Protein AF-A0A6U9TQT2-F1 (afdb_monomer_lite)

Sequence (113 aa):
YKELIIGEGGENIAPVPIEDVVKKTCDGIAEVMMVGDRRKYNIALVTLKAVGANGESPGTDKLDAGAKRVNPEVHTISAAIADKLWIDTVTKAITAANKNGKVCPNNAFKIQK

Secondary structure (DSSP, 8-state):
----EE-TT--EE--HHHHHHHHHH-TTEEEEEEE-TTSSSBEEEEEEPBTT--SSS---SBBPHHHHTT-TT--BHHHHHH-HHHHHHHHHHHHHHHH-TTT--SGGGSB--

Structure (mmCIF, N/CA/C/O backbone):
data_AF-A0A6U9TQT2-F1
#
_entry.id   AF-A0A6U9TQT2-F1
#
loop_
_atom_site.group_PDB
_atom_site.id
_atom_site.type_symbol
_atom_site.label_atom_id
_atom_site.label_alt_id
_atom_site.label_comp_id
_atom_site.label_asym_id
_atom_site.label_entity_id
_atom_site.label_seq_id
_atom_site.pdbx_PDB_ins_code
_atom_site.Cartn_x
_atom_site.Cartn_y
_atom_site.Cartn_z
_atom_site.occupancy
_atom_site.B_iso_or_equiv
_atom_site.auth_seq_id
_atom_site.auth_comp_id
_atom_site.auth_asym_id
_atom_site.auth_atom_id
_atom_site.pdbx_PDB_model_num
ATOM 1 N N . TYR A 1 1 ? 11.816 -4.819 21.211 1.00 46.47 1 TYR A N 1
ATOM 2 C CA . TYR A 1 1 ? 10.930 -3.654 21.398 1.00 46.47 1 TYR A CA 1
ATOM 3 C C . TYR A 1 1 ? 9.706 -3.893 20.523 1.00 46.47 1 TYR A C 1
ATOM 5 O O . TYR A 1 1 ? 9.904 -4.343 19.403 1.00 46.47 1 TYR A O 1
ATOM 13 N N . LYS A 1 2 ? 8.469 -3.735 21.014 1.00 56.25 2 LYS A N 1
ATOM 14 C CA . LYS A 1 2 ? 7.291 -3.779 20.129 1.00 56.25 2 LYS A CA 1
ATOM 15 C C . LYS A 1 2 ? 7.081 -2.362 19.617 1.00 56.25 2 LYS A C 1
ATOM 17 O O . LYS A 1 2 ? 6.789 -1.484 20.421 1.00 56.25 2 LYS A O 1
ATOM 22 N N . GLU A 1 3 ? 7.288 -2.142 18.326 1.00 83.31 3 GLU A N 1
ATOM 23 C CA . GLU A 1 3 ? 6.967 -0.864 17.694 1.00 83.31 3 GLU A CA 1
ATOM 24 C C . GLU A 1 3 ? 5.444 -0.766 17.594 1.00 83.31 3 GLU A C 1
ATOM 26 O O . GLU A 1 3 ? 4.801 -1.501 16.846 1.00 83.31 3 GLU A O 1
ATOM 31 N N . LEU A 1 4 ? 4.861 0.062 18.459 1.00 92.94 4 LEU A N 1
ATOM 32 C CA . LEU A 1 4 ? 3.441 0.382 18.458 1.00 92.94 4 LEU A CA 1
ATOM 33 C C . LEU A 1 4 ? 3.278 1.804 17.949 1.00 92.94 4 LEU A C 1
ATOM 35 O O . LEU A 1 4 ? 4.009 2.703 18.361 1.00 92.94 4 LEU A O 1
ATOM 39 N N . ILE A 1 5 ? 2.287 1.991 17.092 1.00 95.50 5 ILE A N 1
ATOM 40 C CA . ILE A 1 5 ? 1.796 3.311 16.729 1.00 95.50 5 ILE A CA 1
ATOM 41 C C . ILE A 1 5 ? 0.789 3.721 17.800 1.00 95.50 5 ILE A C 1
ATOM 43 O O . ILE A 1 5 ? -0.155 2.973 18.069 1.00 95.50 5 ILE A O 1
ATOM 47 N N . ILE A 1 6 ? 0.982 4.898 18.397 1.00 96.38 6 ILE A N 1
ATOM 48 C CA . ILE A 1 6 ? 0.010 5.491 19.313 1.00 96.38 6 ILE A CA 1
ATOM 49 C C . ILE A 1 6 ? -0.735 6.577 18.544 1.00 96.38 6 ILE A C 1
ATOM 51 O O . ILE A 1 6 ? -0.176 7.635 18.262 1.00 96.38 6 ILE A O 1
ATOM 55 N N . GLY A 1 7 ? -1.982 6.309 18.159 1.00 94.88 7 GLY A N 1
ATOM 56 C CA . GLY A 1 7 ? -2.800 7.280 17.423 1.00 94.88 7 GLY A CA 1
ATOM 57 C C . GLY A 1 7 ? -3.080 8.553 18.233 1.00 94.88 7 GLY A C 1
ATOM 58 O O . GLY A 1 7 ? -2.919 8.576 19.453 1.00 94.88 7 GLY A O 1
ATOM 59 N N . GLU A 1 8 ? -3.548 9.623 17.578 1.00 94.81 8 GLU A N 1
ATOM 60 C CA . GLU A 1 8 ? -3.969 10.859 18.275 1.00 94.81 8 GLU A CA 1
ATOM 61 C C . GLU A 1 8 ? -5.089 10.604 19.306 1.00 94.81 8 GLU A C 1
ATOM 63 O O . GLU A 1 8 ? -5.154 11.293 20.322 1.00 94.81 8 GLU A O 1
ATOM 68 N N . GLY A 1 9 ? -5.929 9.584 19.085 1.00 92.75 9 GLY A N 1
ATOM 69 C CA . GLY A 1 9 ? -6.971 9.142 20.018 1.00 92.75 9 GLY A CA 1
ATOM 70 C C . GLY A 1 9 ? -6.480 8.229 21.150 1.00 92.75 9 GLY A C 1
ATOM 71 O O . GLY A 1 9 ? -7.281 7.812 21.986 1.00 92.75 9 GLY A O 1
ATOM 72 N N . GLY A 1 10 ? -5.178 7.924 21.209 1.00 94.25 10 GLY A N 1
ATOM 73 C CA . GLY A 1 10 ? -4.582 7.038 22.213 1.00 94.25 10 GLY A CA 1
ATOM 74 C C . GLY A 1 10 ? -4.708 5.543 21.901 1.00 94.25 10 GLY A C 1
ATOM 75 O O . GLY A 1 10 ? -4.412 4.714 22.763 1.00 94.25 10 GLY A O 1
ATOM 76 N N . GLU A 1 11 ? -5.145 5.167 20.696 1.00 95.12 11 GLU A N 1
ATOM 77 C CA . GLU A 1 11 ? -5.210 3.768 20.280 1.00 95.12 11 GLU A CA 1
ATOM 78 C C . GLU A 1 11 ? -3.810 3.168 20.108 1.00 95.12 11 GLU A C 1
ATOM 80 O O . GLU A 1 11 ? -2.955 3.729 19.425 1.00 95.12 11 GLU A O 1
ATOM 85 N N . ASN A 1 12 ? -3.606 1.979 20.682 1.00 95.50 12 ASN A N 1
ATOM 86 C CA . ASN A 1 12 ? -2.381 1.198 20.531 1.00 95.50 12 ASN A CA 1
ATOM 87 C C . ASN A 1 12 ? -2.493 0.285 19.306 1.00 95.50 12 ASN A C 1
ATOM 89 O O . ASN A 1 12 ? -3.170 -0.746 19.354 1.00 95.50 12 ASN A O 1
ATOM 93 N N . ILE A 1 13 ? -1.820 0.644 18.219 1.00 96.12 13 ILE A N 1
ATOM 94 C CA . ILE A 1 13 ? -1.887 -0.073 16.946 1.00 96.12 13 ILE A CA 1
ATOM 95 C C . ILE A 1 13 ? -0.586 -0.850 16.751 1.00 96.12 13 ILE A C 1
ATOM 97 O O . ILE A 1 13 ? 0.501 -0.277 16.742 1.00 96.12 13 ILE A O 1
ATOM 101 N N . ALA A 1 14 ? -0.699 -2.168 16.576 1.00 95.75 14 ALA A N 1
ATOM 102 C CA . ALA A 1 14 ? 0.402 -2.996 16.097 1.00 95.75 14 ALA A CA 1
ATOM 103 C C . ALA A 1 14 ? 0.390 -2.974 14.558 1.00 95.75 14 ALA A C 1
ATOM 105 O O . ALA A 1 14 ? -0.557 -3.511 13.978 1.00 95.75 14 ALA A O 1
ATOM 106 N N . PRO A 1 15 ? 1.386 -2.365 13.891 1.00 96.06 15 PRO A N 1
ATOM 107 C CA . PRO A 1 15 ? 1.344 -2.173 12.442 1.00 96.06 15 PRO A CA 1
ATOM 108 C C . PRO A 1 15 ? 1.656 -3.457 11.662 1.00 96.06 15 PRO A C 1
ATOM 110 O O . PRO A 1 15 ? 0.989 -3.753 10.672 1.00 96.06 15 PRO A O 1
ATOM 113 N N . VAL A 1 16 ? 2.585 -4.275 12.171 1.00 96.25 16 VAL A N 1
ATOM 114 C CA . VAL A 1 16 ? 3.111 -5.473 11.490 1.00 96.25 16 VAL A CA 1
ATOM 115 C C . VAL A 1 16 ? 2.020 -6.410 10.949 1.00 96.25 16 VAL A C 1
ATOM 117 O O . VAL A 1 16 ? 2.100 -6.790 9.785 1.00 96.25 16 VAL A O 1
ATOM 120 N N . PRO A 1 17 ? 0.957 -6.777 11.699 1.00 96.69 17 PRO A N 1
ATOM 121 C CA . PRO A 1 17 ? -0.097 -7.637 11.156 1.00 96.69 17 PRO A CA 1
ATOM 122 C C . PRO A 1 17 ? -0.851 -7.035 9.961 1.00 96.69 17 PRO A C 1
ATOM 124 O O . PRO A 1 17 ? -1.322 -7.779 9.103 1.00 96.69 17 PRO A O 1
ATOM 127 N N . ILE A 1 18 ? -0.997 -5.710 9.904 1.00 97.44 18 ILE A N 1
ATOM 128 C CA . ILE A 1 18 ? -1.684 -5.013 8.810 1.00 97.44 18 ILE A CA 1
ATOM 129 C C . ILE A 1 18 ? -0.745 -4.913 7.603 1.00 97.44 18 ILE A C 1
ATOM 131 O O . ILE A 1 18 ? -1.153 -5.263 6.494 1.00 97.44 18 ILE A O 1
ATOM 135 N N . GLU A 1 19 ? 0.511 -4.513 7.823 1.00 97.44 19 GLU A N 1
ATOM 136 C CA . GLU A 1 19 ? 1.581 -4.475 6.813 1.00 97.44 19 GLU A CA 1
ATOM 137 C C . GLU A 1 19 ? 1.724 -5.827 6.103 1.00 97.44 19 GLU A C 1
ATOM 139 O O . GLU A 1 19 ? 1.683 -5.898 4.872 1.00 97.44 19 GLU A O 1
ATOM 144 N N . ASP A 1 20 ? 1.765 -6.912 6.880 1.00 97.00 20 ASP A N 1
ATOM 145 C CA . ASP A 1 20 ? 1.838 -8.286 6.388 1.00 97.00 20 ASP A CA 1
ATOM 146 C C . ASP A 1 20 ? 0.674 -8.643 5.463 1.00 97.00 20 ASP A C 1
ATOM 148 O O . ASP A 1 20 ? 0.865 -9.309 4.444 1.00 97.00 20 ASP A O 1
ATOM 152 N N . VAL A 1 21 ? -0.550 -8.235 5.814 1.00 97.50 21 VAL A N 1
ATOM 153 C CA . VAL A 1 21 ? -1.732 -8.509 4.987 1.00 97.50 21 VAL A CA 1
ATOM 154 C C . VAL A 1 21 ? -1.658 -7.724 3.681 1.00 97.50 21 VAL A C 1
ATOM 156 O O . VAL A 1 21 ? -1.931 -8.297 2.624 1.00 97.50 21 VAL A O 1
ATOM 159 N N . VAL A 1 22 ? -1.247 -6.452 3.716 1.00 97.56 22 VAL A N 1
ATOM 160 C CA . VAL A 1 22 ? -1.066 -5.644 2.498 1.00 97.56 22 VAL A CA 1
ATOM 161 C C . VAL A 1 22 ? -0.009 -6.278 1.590 1.00 97.56 22 VAL A C 1
ATOM 163 O O . VAL A 1 22 ? -0.287 -6.543 0.418 1.00 97.56 22 VAL A O 1
ATOM 166 N N . LYS A 1 23 ? 1.165 -6.603 2.143 1.00 96.19 23 LYS A N 1
ATOM 167 C CA . LYS A 1 23 ? 2.289 -7.222 1.428 1.00 96.19 23 LYS A CA 1
ATOM 168 C C . LYS A 1 23 ? 1.919 -8.574 0.817 1.00 96.19 23 LYS A C 1
ATOM 170 O O . LYS A 1 23 ? 2.207 -8.820 -0.348 1.00 96.19 23 LYS A O 1
ATOM 175 N N . LYS A 1 24 ? 1.213 -9.437 1.557 1.00 95.75 24 LYS A N 1
ATOM 176 C CA . LYS A 1 24 ? 0.758 -10.752 1.058 1.00 95.75 24 LYS A CA 1
ATOM 177 C C . LYS A 1 24 ? -0.327 -10.649 -0.017 1.00 95.75 24 LYS A C 1
ATOM 179 O O . LYS A 1 24 ? -0.474 -11.572 -0.812 1.00 95.75 24 LYS A O 1
ATOM 184 N N . THR A 1 25 ? -1.085 -9.552 -0.053 1.00 95.44 25 THR A N 1
ATOM 185 C CA . THR A 1 25 ? -2.168 -9.359 -1.033 1.00 95.44 25 THR A CA 1
ATOM 186 C C . THR A 1 25 ? -1.653 -8.875 -2.392 1.00 95.44 25 THR A C 1
ATOM 188 O O . THR A 1 25 ? -2.311 -9.097 -3.407 1.00 95.44 25 THR A O 1
ATOM 191 N N . CYS A 1 26 ? -0.477 -8.242 -2.446 1.00 94.19 26 CYS A N 1
ATOM 192 C CA . CYS A 1 26 ? 0.144 -7.795 -3.692 1.00 94.19 26 CYS A CA 1
ATOM 193 C C . CYS A 1 26 ? 1.601 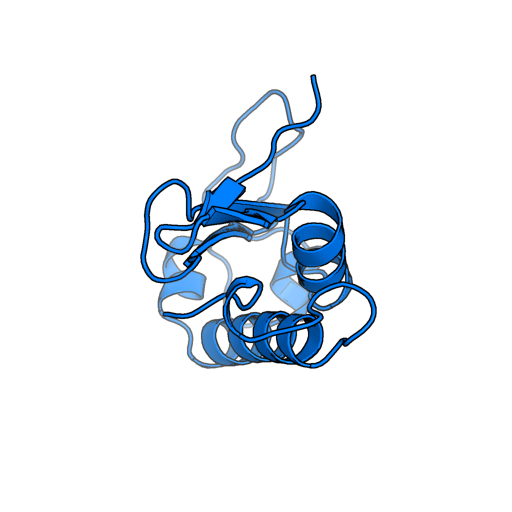-8.261 -3.772 1.00 94.19 26 CYS A C 1
ATOM 195 O O . CYS A 1 26 ? 2.495 -7.659 -3.186 1.00 94.19 26 CYS A O 1
ATOM 197 N N . ASP A 1 27 ? 1.853 -9.293 -4.577 1.00 90.62 27 ASP A N 1
ATOM 198 C CA . ASP A 1 27 ? 3.185 -9.893 -4.732 1.00 90.62 27 ASP A CA 1
ATOM 199 C C . ASP A 1 27 ? 4.222 -8.952 -5.386 1.00 90.62 27 ASP A C 1
ATOM 201 O O . ASP A 1 27 ? 5.417 -9.242 -5.392 1.00 90.62 27 ASP A O 1
ATOM 205 N N . GLY A 1 28 ? 3.791 -7.810 -5.929 1.00 95.00 28 GLY A N 1
ATOM 206 C CA . GLY A 1 28 ? 4.687 -6.766 -6.426 1.00 95.00 28 GLY A CA 1
ATOM 207 C C . GLY A 1 28 ? 5.291 -5.874 -5.336 1.00 95.00 28 GLY A C 1
ATOM 208 O O . GLY A 1 28 ? 6.251 -5.155 -5.613 1.00 95.00 28 GLY A O 1
ATOM 209 N N . ILE A 1 29 ? 4.761 -5.925 -4.112 1.00 96.19 29 ILE A N 1
ATOM 210 C CA . ILE A 1 29 ? 5.250 -5.156 -2.965 1.00 96.19 29 ILE A CA 1
ATOM 211 C C . ILE A 1 29 ? 6.465 -5.858 -2.346 1.00 96.19 29 ILE A C 1
ATOM 213 O O . ILE A 1 29 ? 6.459 -7.071 -2.130 1.00 96.19 29 ILE A O 1
ATOM 217 N N . ALA A 1 30 ? 7.512 -5.087 -2.059 1.00 95.00 30 ALA A N 1
ATOM 218 C CA . ALA A 1 30 ? 8.693 -5.543 -1.335 1.00 95.00 30 ALA A CA 1
ATOM 219 C C . ALA A 1 30 ? 8.546 -5.323 0.172 1.00 95.00 30 ALA A C 1
ATOM 221 O O . ALA A 1 30 ? 8.787 -6.253 0.937 1.00 95.00 30 ALA A O 1
ATOM 222 N N . GLU A 1 31 ? 8.116 -4.132 0.594 1.00 94.69 31 GLU A N 1
ATOM 223 C CA . GLU A 1 31 ? 7.891 -3.812 2.002 1.00 94.69 31 GLU A CA 1
ATOM 224 C C . GLU A 1 31 ? 6.757 -2.805 2.201 1.00 94.69 31 GLU A C 1
ATOM 226 O O . GLU A 1 31 ? 6.471 -1.991 1.318 1.00 94.69 31 GLU A O 1
ATOM 231 N N . VAL A 1 32 ? 6.120 -2.866 3.371 1.00 97.00 32 VAL A N 1
ATOM 232 C CA . VAL A 1 32 ? 5.098 -1.911 3.807 1.00 97.00 32 VAL A CA 1
ATOM 233 C C . VAL A 1 32 ? 5.457 -1.411 5.197 1.00 97.00 32 VAL A C 1
ATOM 235 O O . VAL A 1 32 ? 5.714 -2.213 6.082 1.00 97.00 32 VAL A O 1
ATOM 238 N N . MET A 1 33 ? 5.430 -0.095 5.391 1.00 96.06 33 MET A N 1
ATOM 239 C CA . MET A 1 33 ? 5.613 0.531 6.698 1.00 96.06 33 MET A CA 1
ATOM 240 C C . MET A 1 33 ? 4.451 1.474 6.983 1.00 96.06 33 MET A C 1
ATOM 242 O O . MET A 1 33 ? 4.234 2.447 6.256 1.00 96.06 33 MET A O 1
ATOM 246 N N . MET A 1 34 ? 3.699 1.205 8.041 1.00 96.62 34 MET A N 1
ATOM 247 C CA . MET A 1 34 ? 2.649 2.093 8.512 1.00 96.62 34 MET A CA 1
ATOM 248 C C . MET A 1 34 ? 3.238 3.267 9.286 1.00 96.62 34 MET A C 1
ATOM 250 O O . MET A 1 34 ? 4.160 3.129 10.085 1.00 96.62 34 MET A O 1
ATOM 254 N N . VAL A 1 35 ? 2.655 4.445 9.076 1.00 96.25 35 VAL A N 1
ATOM 255 C CA . VAL A 1 35 ? 3.027 5.673 9.779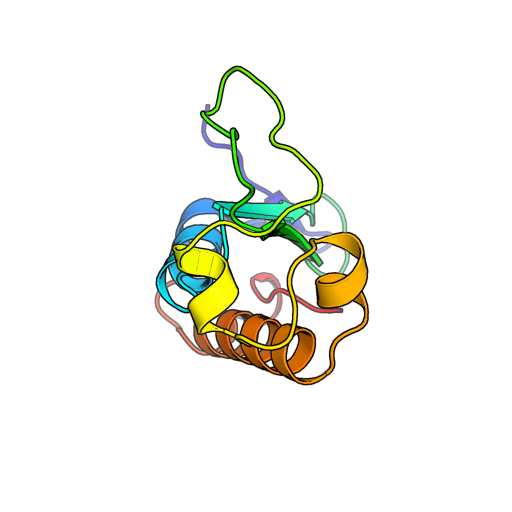 1.00 96.25 35 VAL A CA 1
ATOM 256 C C . VAL A 1 35 ? 1.761 6.347 10.277 1.00 96.25 35 VAL A C 1
ATOM 258 O O . VAL A 1 35 ? 0.941 6.803 9.482 1.00 96.25 35 VAL A O 1
ATOM 261 N N . GLY A 1 36 ? 1.614 6.450 11.593 1.00 95.56 36 GLY A N 1
ATOM 262 C CA . GLY A 1 36 ? 0.438 7.070 12.206 1.00 95.56 36 GLY A CA 1
ATOM 263 C C . GLY A 1 36 ? 0.650 7.595 13.620 1.00 95.56 36 GLY A C 1
ATOM 264 O O . GLY A 1 36 ? -0.319 8.003 14.253 1.00 95.56 36 GLY A O 1
ATOM 265 N N . ASP A 1 37 ? 1.888 7.597 14.129 1.00 95.62 37 ASP A N 1
ATOM 266 C CA . ASP A 1 37 ? 2.148 8.000 15.513 1.00 95.62 37 ASP A CA 1
ATOM 267 C C . ASP A 1 37 ? 1.748 9.461 15.733 1.00 95.62 37 ASP A C 1
ATOM 269 O O . ASP A 1 37 ? 2.179 10.355 14.998 1.00 95.62 37 ASP A O 1
ATOM 273 N N . ARG A 1 38 ? 0.874 9.677 16.719 1.00 94.69 38 ARG A N 1
ATOM 274 C CA . ARG A 1 38 ? 0.241 10.958 17.062 1.00 94.69 38 ARG A CA 1
ATOM 275 C C . ARG A 1 38 ? -0.487 11.622 15.888 1.00 94.69 38 ARG A C 1
ATOM 277 O O . ARG A 1 38 ? -0.554 12.848 15.818 1.00 94.69 38 ARG A O 1
ATOM 284 N N . ARG A 1 39 ? -1.017 10.832 14.950 1.00 94.75 39 ARG A N 1
ATOM 285 C CA . ARG A 1 39 ? -1.813 11.316 13.810 1.00 94.75 39 ARG A CA 1
ATOM 286 C C . ARG A 1 39 ? -3.270 10.875 13.922 1.00 94.75 39 ARG A C 1
ATOM 288 O O . ARG A 1 39 ? -3.586 9.873 14.559 1.00 94.75 39 ARG A O 1
ATOM 295 N N . LYS A 1 40 ? -4.150 11.599 13.221 1.00 94.56 40 LYS A N 1
ATOM 296 C CA . LYS A 1 40 ? -5.585 11.273 13.074 1.00 94.56 40 LYS A CA 1
ATOM 297 C C . LYS A 1 40 ? -5.846 9.983 12.303 1.00 94.56 40 LYS A C 1
ATOM 299 O O . LYS A 1 40 ? -6.914 9.393 12.433 1.00 94.56 40 LYS A O 1
ATOM 304 N N . TYR A 1 41 ? -4.911 9.597 11.445 1.00 95.69 41 TYR A N 1
ATOM 305 C CA . TYR A 1 41 ? -5.013 8.436 10.576 1.00 95.69 41 TYR A CA 1
ATOM 306 C C . TYR A 1 41 ? -3.622 7.877 10.283 1.00 95.69 41 TYR A C 1
ATOM 308 O O . TYR A 1 41 ? -2.622 8.598 10.349 1.00 95.69 41 TYR A O 1
ATOM 316 N N . ASN A 1 42 ? -3.572 6.594 9.925 1.00 97.06 42 ASN A N 1
ATOM 317 C CA . ASN A 1 42 ? -2.346 5.963 9.455 1.00 97.06 42 ASN A CA 1
ATOM 318 C C . ASN A 1 42 ? -2.239 6.115 7.945 1.00 97.06 42 ASN A C 1
ATOM 320 O O . ASN A 1 42 ? -3.224 5.930 7.238 1.00 97.06 42 ASN A O 1
ATOM 324 N N . ILE A 1 43 ? -1.033 6.357 7.457 1.00 97.38 43 ILE A N 1
ATOM 325 C CA . ILE A 1 43 ? -0.660 6.138 6.060 1.00 97.38 43 ILE A CA 1
ATOM 326 C C . ILE A 1 43 ? 0.221 4.890 5.973 1.00 97.38 43 ILE A C 1
ATOM 328 O O . ILE A 1 43 ? 0.673 4.370 6.995 1.00 97.38 43 ILE A O 1
ATOM 332 N N . ALA A 1 44 ? 0.502 4.428 4.758 1.00 96.62 44 ALA A N 1
ATOM 333 C CA . ALA A 1 44 ? 1.502 3.397 4.518 1.00 96.62 44 ALA A CA 1
ATOM 334 C C . ALA A 1 44 ? 2.512 3.872 3.473 1.00 96.62 44 ALA A C 1
ATOM 336 O O . ALA A 1 44 ? 2.131 4.385 2.420 1.00 96.62 44 ALA A O 1
ATOM 337 N N . LEU A 1 45 ? 3.794 3.676 3.764 1.00 96.12 45 LEU A N 1
ATOM 338 C CA . LEU A 1 45 ? 4.864 3.732 2.779 1.00 96.12 45 LEU A CA 1
ATOM 339 C C . LEU A 1 45 ? 5.031 2.333 2.196 1.00 96.12 45 LEU A C 1
ATOM 341 O O . LEU A 1 45 ? 5.152 1.361 2.937 1.00 96.12 45 LEU A O 1
ATOM 345 N N . VAL A 1 46 ? 5.014 2.234 0.871 1.00 95.38 46 VAL A N 1
ATOM 346 C CA . VAL A 1 46 ? 5.084 0.960 0.153 1.00 95.38 46 VAL A CA 1
ATOM 347 C C . VAL A 1 46 ? 6.285 0.999 -0.777 1.00 95.38 46 VAL A C 1
ATOM 349 O O . VAL A 1 46 ? 6.421 1.928 -1.573 1.00 95.38 46 VAL A O 1
ATOM 352 N N . THR A 1 47 ? 7.141 -0.014 -0.699 1.00 94.75 47 THR A N 1
ATOM 353 C CA . THR A 1 47 ? 8.230 -0.224 -1.658 1.00 94.75 47 THR A CA 1
ATOM 354 C C . THR A 1 47 ? 7.867 -1.355 -2.612 1.00 94.75 47 THR A C 1
ATOM 356 O O . THR A 1 47 ? 7.174 -2.306 -2.245 1.00 94.75 47 THR A O 1
ATOM 359 N N . LEU A 1 48 ? 8.309 -1.252 -3.863 1.00 95.88 48 LEU A N 1
ATOM 360 C CA . LEU A 1 48 ? 8.050 -2.257 -4.895 1.00 95.88 48 LEU A CA 1
ATOM 361 C C . LEU A 1 48 ? 9.273 -3.154 -5.081 1.00 95.88 48 LEU A C 1
ATOM 363 O O . LEU A 1 48 ? 10.405 -2.726 -4.856 1.00 95.88 48 LEU A O 1
ATOM 367 N N . LYS A 1 49 ? 9.054 -4.398 -5.518 1.00 95.38 49 LYS A N 1
ATOM 368 C CA . LYS A 1 49 ? 10.155 -5.317 -5.829 1.00 95.38 49 LYS A CA 1
ATOM 369 C C . LYS A 1 49 ? 10.975 -4.778 -6.995 1.00 95.38 49 LYS A C 1
ATOM 371 O O . LYS A 1 49 ? 10.474 -4.616 -8.109 1.00 95.38 49 LYS A O 1
ATOM 376 N N . ALA A 1 50 ? 12.246 -4.532 -6.714 1.00 96.25 50 ALA A N 1
ATOM 377 C CA . ALA A 1 50 ? 13.196 -3.905 -7.612 1.00 96.25 50 ALA A CA 1
ATOM 378 C C . ALA A 1 50 ? 14.318 -4.877 -7.979 1.00 96.25 50 ALA A C 1
ATOM 380 O O . ALA A 1 50 ? 14.784 -5.647 -7.137 1.00 96.25 50 ALA A O 1
ATOM 381 N N . VAL A 1 51 ? 14.802 -4.815 -9.218 1.00 96.31 51 VAL A N 1
ATOM 382 C CA . VAL A 1 51 ? 15.955 -5.611 -9.652 1.00 96.31 51 VAL A CA 1
ATOM 383 C C . VAL A 1 51 ? 17.179 -5.208 -8.833 1.00 96.31 51 VAL A C 1
ATOM 385 O O . VAL A 1 51 ? 17.534 -4.028 -8.788 1.00 96.31 51 VAL A O 1
ATOM 388 N N . GLY A 1 52 ? 17.833 -6.198 -8.224 1.00 92.81 52 GLY A N 1
ATOM 389 C CA . GLY A 1 52 ? 19.047 -6.020 -7.423 1.00 92.81 52 GLY A CA 1
ATOM 390 C C . GLY A 1 52 ? 18.809 -5.669 -5.951 1.00 92.81 52 GLY A C 1
ATOM 391 O O . GLY A 1 52 ? 19.778 -5.606 -5.203 1.00 92.81 52 GLY A O 1
ATOM 392 N N . ALA A 1 53 ? 17.559 -5.473 -5.512 1.00 92.38 53 ALA A N 1
ATOM 393 C CA . ALA A 1 53 ? 17.263 -5.274 -4.093 1.00 92.38 53 ALA A CA 1
ATOM 394 C C . ALA A 1 53 ? 17.398 -6.598 -3.324 1.00 92.38 53 ALA A C 1
ATOM 396 O O . ALA A 1 53 ? 16.740 -7.582 -3.659 1.00 92.38 53 ALA A O 1
ATOM 397 N N . ASN A 1 54 ? 18.222 -6.613 -2.276 1.00 87.81 54 ASN A N 1
ATOM 398 C CA . ASN A 1 54 ? 18.484 -7.805 -1.457 1.00 87.81 54 ASN A CA 1
ATOM 399 C C . ASN A 1 54 ? 18.452 -7.536 0.061 1.00 87.81 54 ASN A C 1
ATOM 401 O O . ASN A 1 54 ? 18.896 -8.371 0.840 1.00 87.81 54 ASN A O 1
ATOM 405 N N . GLY A 1 55 ? 17.945 -6.374 0.483 1.00 82.38 55 GLY A N 1
ATOM 406 C CA . GLY A 1 55 ? 17.881 -5.963 1.892 1.00 82.38 55 GLY A CA 1
ATOM 407 C C . GLY A 1 55 ? 19.147 -5.279 2.419 1.00 82.38 55 GLY A C 1
ATOM 408 O O . GLY A 1 55 ? 19.062 -4.543 3.394 1.00 82.38 55 GLY A O 1
ATOM 409 N N . GLU A 1 56 ? 20.288 -5.448 1.750 1.00 86.19 56 GLU A N 1
ATOM 410 C CA . GLU A 1 56 ? 21.553 -4.783 2.099 1.00 86.19 56 GLU A CA 1
ATOM 411 C C . GLU A 1 56 ? 21.888 -3.652 1.125 1.00 86.19 56 GLU A C 1
ATOM 413 O O . GLU A 1 56 ? 22.393 -2.602 1.516 1.00 86.19 56 GLU A O 1
ATOM 418 N N . SER A 1 57 ? 21.588 -3.860 -0.157 1.00 88.38 57 SER A N 1
ATOM 419 C CA . SER A 1 57 ? 21.778 -2.881 -1.221 1.00 88.38 57 SER A CA 1
ATOM 420 C C . SER A 1 57 ? 20.431 -2.378 -1.736 1.00 88.38 57 SER A C 1
ATOM 422 O O . SER A 1 57 ? 19.511 -3.182 -1.950 1.00 88.38 57 SER A O 1
ATOM 424 N N . PRO A 1 58 ? 20.296 -1.061 -1.974 1.00 84.69 58 PRO A N 1
ATOM 425 C CA . PRO A 1 58 ? 19.138 -0.549 -2.683 1.00 84.69 58 PRO A CA 1
ATOM 426 C C . PRO A 1 58 ? 19.118 -1.142 -4.097 1.00 84.69 58 PRO A C 1
ATOM 428 O O . PRO A 1 58 ? 20.147 -1.226 -4.769 1.00 84.69 58 PRO A O 1
ATOM 431 N N . GLY A 1 59 ? 17.939 -1.576 -4.540 1.00 90.69 59 GLY A N 1
ATOM 432 C CA . GLY A 1 59 ? 17.744 -2.019 -5.917 1.00 90.69 59 GLY A CA 1
ATOM 433 C C . GLY A 1 59 ? 17.803 -0.862 -6.914 1.00 90.69 59 GLY A C 1
ATOM 434 O O . GLY A 1 59 ? 17.912 0.311 -6.558 1.00 90.69 59 GLY A O 1
ATOM 435 N N . THR A 1 60 ? 17.702 -1.204 -8.193 1.00 95.31 60 THR A N 1
ATOM 436 C CA . THR A 1 60 ? 17.594 -0.224 -9.285 1.00 95.31 60 THR A CA 1
ATOM 437 C C . THR A 1 60 ? 16.162 0.306 -9.432 1.00 95.31 60 THR A C 1
ATOM 439 O O . THR A 1 60 ? 15.232 -0.212 -8.826 1.00 95.31 60 THR A O 1
ATOM 442 N N . ASP A 1 61 ? 15.943 1.285 -10.314 1.00 96.25 61 ASP A N 1
ATOM 443 C CA . ASP A 1 61 ? 14.588 1.736 -10.680 1.00 96.25 61 ASP A CA 1
ATOM 444 C C . ASP A 1 61 ? 13.804 0.686 -11.500 1.00 96.25 61 ASP A C 1
ATOM 446 O O . ASP A 1 61 ? 12.633 0.884 -11.789 1.00 96.25 61 ASP A O 1
ATOM 450 N N . LYS A 1 62 ? 14.399 -0.449 -11.893 1.00 97.19 62 LYS A N 1
ATOM 451 C CA . LYS A 1 62 ? 13.713 -1.485 -12.687 1.00 97.19 62 LYS A CA 1
ATOM 452 C C . LYS A 1 62 ? 12.894 -2.416 -11.795 1.00 97.19 62 LYS A C 1
ATOM 454 O O . LYS A 1 62 ? 13.409 -2.935 -10.808 1.00 97.19 62 LYS A O 1
ATOM 459 N N . LEU A 1 63 ? 11.658 -2.707 -12.196 1.00 96.31 63 LEU A N 1
ATOM 460 C CA . LEU A 1 63 ? 10.794 -3.678 -11.521 1.00 96.31 63 LEU A CA 1
ATOM 461 C C . LEU A 1 63 ? 11.325 -5.104 -11.692 1.00 96.31 63 LEU A C 1
ATOM 463 O O . LEU A 1 63 ? 11.719 -5.506 -12.790 1.00 96.31 63 LEU A O 1
ATOM 467 N N . ASP A 1 64 ? 11.292 -5.880 -10.614 1.00 95.12 64 ASP A N 1
ATOM 468 C CA . ASP A 1 64 ? 11.611 -7.308 -10.638 1.00 95.12 64 ASP A CA 1
ATOM 469 C C . ASP A 1 64 ? 10.439 -8.152 -11.191 1.00 95.12 64 ASP A C 1
ATOM 471 O O . ASP A 1 64 ? 9.310 -7.673 -11.333 1.00 95.12 64 ASP A O 1
ATOM 475 N N . ALA A 1 65 ? 10.685 -9.428 -11.504 1.00 89.75 65 ALA A N 1
ATOM 476 C CA . ALA A 1 65 ? 9.705 -10.367 -12.049 1.00 89.75 65 ALA A CA 1
ATOM 477 C C . ALA A 1 65 ? 8.418 -10.466 -11.209 1.00 89.75 65 ALA A C 1
ATOM 479 O O . ALA A 1 65 ? 7.327 -10.617 -11.762 1.00 89.75 65 ALA A O 1
ATOM 480 N N . GLY A 1 66 ? 8.513 -10.351 -9.878 1.00 87.25 66 GLY A N 1
ATOM 481 C CA . GLY A 1 66 ? 7.335 -10.294 -9.005 1.00 87.25 66 GLY A CA 1
ATOM 482 C C . GLY A 1 66 ? 6.458 -9.069 -9.252 1.00 87.25 66 GLY A C 1
ATOM 483 O O . GLY A 1 66 ? 5.244 -9.192 -9.380 1.00 87.25 66 GLY A O 1
ATOM 484 N N . ALA A 1 67 ? 7.079 -7.901 -9.399 1.00 92.44 67 ALA A N 1
ATOM 485 C CA . ALA A 1 67 ? 6.374 -6.653 -9.643 1.00 92.44 67 ALA A CA 1
ATOM 486 C C . ALA A 1 67 ? 5.809 -6.559 -11.065 1.00 92.44 67 ALA A C 1
ATOM 488 O O . ALA A 1 67 ? 4.663 -6.152 -11.240 1.00 92.44 67 ALA A O 1
ATOM 489 N N . LYS A 1 68 ? 6.541 -7.025 -12.082 1.00 92.44 68 LYS A N 1
ATOM 490 C CA . LYS A 1 68 ? 6.062 -7.024 -13.478 1.00 92.44 68 LYS A CA 1
ATOM 491 C C . LYS A 1 68 ? 4.764 -7.809 -13.692 1.00 92.44 68 LYS A C 1
ATOM 493 O O . LYS A 1 68 ? 4.051 -7.547 -14.651 1.00 92.44 68 LYS A O 1
ATOM 498 N N . ARG A 1 69 ? 4.419 -8.746 -12.800 1.00 93.19 69 ARG A N 1
ATOM 499 C CA . ARG A 1 69 ? 3.138 -9.473 -12.857 1.00 93.19 69 ARG A CA 1
ATOM 500 C C . ARG A 1 69 ? 1.917 -8.593 -12.576 1.00 93.19 69 ARG A C 1
ATOM 502 O O . ARG A 1 69 ? 0.821 -8.977 -12.965 1.00 93.19 69 ARG A O 1
ATOM 509 N N . VAL A 1 70 ? 2.088 -7.441 -11.923 1.00 95.12 70 VAL A N 1
ATOM 510 C CA . VAL A 1 70 ? 0.990 -6.489 -11.682 1.00 95.12 70 VAL A CA 1
ATOM 511 C C . VAL A 1 70 ? 0.607 -5.773 -12.975 1.00 95.12 70 VAL A C 1
ATOM 513 O O . VAL A 1 70 ? -0.572 -5.701 -13.308 1.00 95.12 70 VAL A O 1
ATOM 516 N N . ASN A 1 71 ? 1.600 -5.275 -13.711 1.00 95.69 71 ASN A N 1
ATOM 517 C CA . ASN A 1 71 ? 1.420 -4.675 -15.027 1.00 95.69 71 ASN A CA 1
ATOM 518 C C . ASN A 1 71 ? 2.666 -4.956 -15.893 1.00 95.69 71 ASN A C 1
ATOM 520 O O . ASN A 1 71 ? 3.696 -4.312 -15.671 1.00 95.69 71 ASN A O 1
ATOM 524 N N . PRO A 1 72 ? 2.599 -5.896 -16.857 1.00 94.31 72 PRO A N 1
ATOM 525 C CA . PRO A 1 72 ? 3.747 -6.266 -17.688 1.00 94.31 72 PRO A CA 1
ATOM 526 C C . PRO A 1 72 ? 4.296 -5.124 -18.549 1.00 94.31 72 PRO A C 1
ATOM 528 O O . PRO A 1 72 ? 5.489 -5.127 -18.849 1.00 94.31 72 PRO A O 1
ATOM 531 N N . GLU A 1 73 ? 3.459 -4.139 -18.889 1.00 95.69 73 GLU A N 1
ATOM 532 C CA . GLU A 1 73 ? 3.815 -2.980 -19.721 1.00 95.69 73 GLU A CA 1
ATOM 533 C C . GLU A 1 73 ? 4.610 -1.914 -18.947 1.00 95.69 73 GLU A C 1
ATOM 535 O O . GLU A 1 73 ? 5.192 -1.002 -19.531 1.00 95.69 73 GLU A O 1
ATOM 540 N N . VAL A 1 74 ? 4.654 -2.019 -17.615 1.00 96.06 74 VAL A N 1
ATOM 541 C CA . VAL A 1 74 ? 5.403 -1.106 -16.751 1.00 96.06 74 VAL A CA 1
ATOM 542 C C . VAL A 1 74 ? 6.692 -1.787 -16.313 1.00 96.06 74 VAL A C 1
ATOM 544 O O . VAL A 1 74 ? 6.697 -2.905 -15.798 1.00 96.06 74 VAL A O 1
ATOM 547 N N . HIS A 1 75 ? 7.820 -1.110 -16.515 1.00 95.69 75 HIS A N 1
ATOM 548 C CA . HIS A 1 75 ? 9.140 -1.704 -16.289 1.00 95.69 75 HIS A CA 1
ATOM 549 C C . HIS A 1 75 ? 9.948 -1.038 -15.180 1.00 95.69 75 HIS A C 1
ATOM 551 O O . HIS A 1 75 ? 10.947 -1.617 -14.746 1.00 95.69 75 HIS A O 1
ATOM 557 N N . THR A 1 76 ? 9.536 0.142 -14.718 1.00 97.62 76 THR A N 1
ATOM 558 C CA . THR A 1 76 ? 10.247 0.895 -13.685 1.00 97.62 76 THR A CA 1
ATOM 559 C C . THR A 1 76 ? 9.347 1.285 -12.522 1.00 97.62 76 THR A C 1
ATOM 561 O O . THR A 1 76 ? 8.128 1.384 -12.672 1.00 97.62 76 THR A O 1
ATOM 564 N N . ILE A 1 77 ? 9.952 1.507 -11.356 1.00 96.25 77 ILE A N 1
ATOM 565 C CA . ILE A 1 77 ? 9.269 1.968 -10.145 1.00 96.25 77 ILE A CA 1
ATOM 566 C C . ILE A 1 77 ? 8.698 3.359 -10.401 1.00 96.25 77 ILE A C 1
ATOM 568 O O . ILE A 1 77 ? 7.522 3.598 -10.139 1.00 96.25 77 ILE A O 1
ATOM 572 N N . SER A 1 78 ? 9.500 4.246 -10.995 1.00 96.69 78 SER A N 1
ATOM 573 C CA . SER A 1 78 ? 9.081 5.606 -11.342 1.00 96.69 78 SER A CA 1
ATOM 574 C C . SER A 1 78 ? 7.831 5.640 -12.234 1.00 96.69 78 SER A C 1
ATOM 576 O O . SER A 1 78 ? 6.940 6.455 -12.007 1.00 96.69 78 SER A O 1
ATOM 578 N N . ALA A 1 79 ? 7.716 4.725 -13.205 1.00 97.19 79 ALA A N 1
ATOM 579 C CA . ALA A 1 79 ? 6.510 4.592 -14.025 1.00 97.19 79 ALA A CA 1
ATOM 580 C C . ALA A 1 79 ? 5.338 3.961 -13.249 1.00 97.19 79 ALA A C 1
ATOM 582 O O . ALA A 1 79 ? 4.202 4.413 -13.379 1.00 97.19 79 ALA A O 1
ATOM 583 N N . ALA A 1 80 ? 5.603 2.958 -12.405 1.00 96.88 80 ALA A N 1
ATOM 584 C CA . ALA A 1 80 ? 4.583 2.283 -11.599 1.00 96.88 80 ALA A CA 1
ATOM 585 C C . ALA A 1 80 ? 3.866 3.217 -10.615 1.00 96.88 80 ALA A C 1
ATOM 587 O O . ALA A 1 80 ? 2.669 3.065 -10.392 1.00 96.88 80 ALA A O 1
ATOM 588 N N . ILE A 1 81 ? 4.567 4.211 -10.061 1.00 95.38 81 ILE A N 1
ATOM 589 C CA . ILE A 1 81 ? 3.980 5.183 -9.122 1.00 95.38 81 ILE A CA 1
ATOM 590 C C . ILE A 1 81 ? 2.864 6.015 -9.782 1.00 95.38 81 ILE A C 1
ATOM 592 O O . ILE A 1 81 ? 1.922 6.421 -9.103 1.00 95.38 81 ILE A O 1
ATOM 596 N N . ALA A 1 82 ? 2.950 6.254 -11.094 1.00 95.94 82 ALA A N 1
ATOM 597 C CA . ALA A 1 82 ? 1.946 6.993 -11.859 1.00 95.94 82 ALA A CA 1
ATOM 598 C C . ALA A 1 82 ? 0.946 6.082 -12.598 1.00 95.94 82 ALA A C 1
ATOM 600 O O . ALA A 1 82 ? -0.029 6.576 -13.168 1.00 95.94 82 ALA A O 1
ATOM 601 N N . ASP A 1 83 ? 1.170 4.766 -12.606 1.00 97.38 83 ASP A N 1
ATOM 602 C CA . ASP A 1 83 ? 0.334 3.820 -13.336 1.00 97.38 83 ASP A CA 1
ATOM 603 C C . ASP A 1 83 ? -0.974 3.521 -12.593 1.00 97.38 83 ASP A C 1
ATOM 605 O O . ASP A 1 83 ? -1.002 3.156 -11.415 1.00 97.38 83 ASP A O 1
ATOM 609 N N . LYS A 1 84 ? -2.091 3.628 -13.316 1.00 97.25 84 LYS A N 1
ATOM 610 C CA . LYS A 1 84 ? -3.425 3.446 -12.739 1.00 97.25 84 LYS A CA 1
ATOM 611 C C . LYS A 1 84 ? -3.639 2.021 -12.223 1.00 97.25 84 LYS A C 1
ATOM 613 O O . LYS A 1 84 ? -4.241 1.850 -11.164 1.00 97.25 84 LYS A O 1
ATOM 618 N N . LEU A 1 85 ? -3.169 1.003 -12.949 1.00 96.88 85 LEU A N 1
ATOM 619 C CA . LEU A 1 85 ? -3.354 -0.392 -12.545 1.00 96.88 85 LEU A CA 1
ATOM 620 C C . LEU A 1 85 ? -2.559 -0.704 -11.271 1.00 96.88 85 LEU A C 1
ATOM 622 O O . LEU A 1 85 ? -3.081 -1.367 -10.370 1.00 96.88 85 LEU A O 1
ATOM 626 N N . TRP A 1 86 ? -1.343 -0.172 -11.152 1.00 96.88 86 TRP A N 1
ATOM 627 C CA . TRP A 1 86 ? -0.550 -0.230 -9.925 1.00 96.88 86 TRP A CA 1
ATOM 628 C C . TRP A 1 86 ? -1.247 0.434 -8.739 1.00 96.88 86 TRP A C 1
ATOM 630 O O . TRP A 1 86 ? -1.424 -0.210 -7.700 1.00 96.88 86 TRP A O 1
ATOM 640 N N . ILE A 1 87 ? -1.700 1.681 -8.900 1.00 96.31 87 ILE A N 1
ATOM 641 C CA . ILE A 1 87 ? -2.418 2.416 -7.849 1.00 96.31 87 ILE A CA 1
ATOM 642 C C . ILE A 1 87 ? -3.664 1.640 -7.410 1.00 96.31 87 ILE A C 1
ATOM 644 O O . ILE A 1 87 ? -3.880 1.446 -6.211 1.00 96.31 87 ILE A O 1
ATOM 648 N N . ASP A 1 88 ? -4.459 1.141 -8.358 1.00 96.88 88 ASP A N 1
ATOM 649 C CA . ASP A 1 88 ? -5.674 0.377 -8.067 1.00 96.88 88 ASP A CA 1
ATOM 650 C C . ASP A 1 88 ? -5.356 -0.939 -7.341 1.00 96.88 88 ASP A C 1
ATOM 652 O O . ASP A 1 88 ? -6.072 -1.331 -6.418 1.00 96.88 88 ASP A O 1
ATOM 656 N N . THR A 1 89 ? -4.280 -1.626 -7.726 1.00 96.94 89 THR A N 1
ATOM 657 C CA . THR A 1 89 ? -3.870 -2.900 -7.118 1.00 96.94 89 THR A CA 1
ATOM 658 C C . THR A 1 89 ? -3.400 -2.707 -5.678 1.00 96.94 89 THR A C 1
ATOM 660 O O . THR A 1 89 ? -3.872 -3.407 -4.779 1.00 96.94 89 THR A O 1
ATOM 663 N N . VAL A 1 90 ? -2.537 -1.720 -5.424 1.00 96.62 90 VAL A N 1
ATOM 664 C CA . VAL A 1 90 ? -2.081 -1.391 -4.063 1.00 96.62 90 VAL A CA 1
ATOM 665 C C . VAL A 1 90 ? -3.251 -0.896 -3.207 1.00 96.62 90 VAL A C 1
ATOM 667 O O . VAL A 1 90 ? -3.418 -1.335 -2.069 1.00 96.62 90 VAL A O 1
ATOM 670 N N . THR A 1 91 ? -4.135 -0.066 -3.768 1.00 96.81 91 THR A N 1
ATOM 671 C CA . THR A 1 91 ? -5.346 0.408 -3.075 1.00 96.81 91 THR A CA 1
ATOM 672 C C . THR A 1 91 ? -6.273 -0.748 -2.701 1.00 96.81 91 THR A C 1
ATOM 674 O O . THR A 1 91 ? -6.824 -0.768 -1.597 1.00 96.81 91 THR A O 1
ATOM 677 N N . LYS A 1 92 ? -6.432 -1.749 -3.577 1.00 97.00 92 LYS A N 1
ATOM 678 C CA . LYS A 1 92 ? -7.196 -2.968 -3.270 1.00 97.00 92 LYS A CA 1
ATOM 679 C C . LYS A 1 92 ? -6.549 -3.771 -2.143 1.00 97.00 92 LYS A C 1
ATOM 681 O O . LYS A 1 92 ? -7.275 -4.201 -1.249 1.00 97.00 92 LYS A O 1
ATOM 686 N N . ALA A 1 93 ? -5.224 -3.924 -2.144 1.00 97.19 93 ALA A N 1
ATOM 687 C CA . ALA A 1 93 ? -4.497 -4.606 -1.071 1.00 97.19 93 ALA A CA 1
ATOM 688 C C . ALA A 1 93 ? -4.694 -3.914 0.289 1.00 97.19 93 ALA A C 1
ATOM 690 O O . ALA A 1 93 ? -5.055 -4.563 1.271 1.00 97.19 93 ALA A O 1
ATOM 691 N N . ILE A 1 94 ? -4.574 -2.583 0.326 1.00 97.62 94 ILE A N 1
ATOM 692 C CA . ILE A 1 94 ? -4.854 -1.771 1.520 1.00 97.62 94 ILE A CA 1
ATOM 693 C C . ILE A 1 94 ? -6.317 -1.913 1.954 1.00 97.62 94 ILE A C 1
ATOM 695 O O . ILE A 1 94 ? -6.612 -2.130 3.128 1.00 97.62 94 ILE A O 1
ATOM 699 N N . THR A 1 95 ? -7.255 -1.844 1.010 1.00 97.19 95 THR A N 1
ATOM 700 C CA . THR A 1 95 ? -8.688 -1.975 1.308 1.00 97.19 95 THR A CA 1
ATOM 701 C C . THR A 1 95 ? -9.028 -3.357 1.868 1.00 97.19 95 THR A C 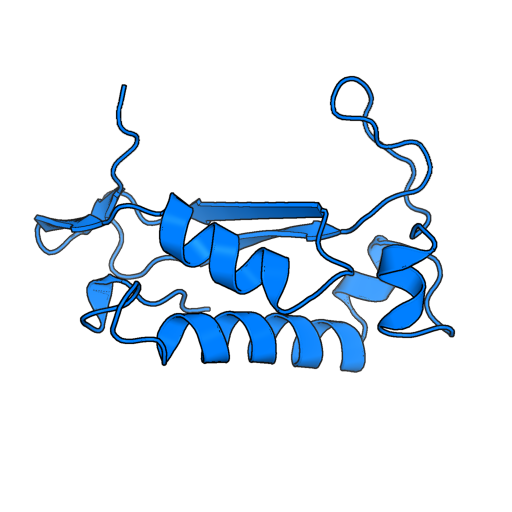1
ATOM 703 O O . THR A 1 95 ? -9.870 -3.462 2.759 1.00 97.19 95 THR A O 1
ATOM 706 N N . ALA A 1 96 ? -8.381 -4.416 1.376 1.00 97.19 96 ALA A N 1
ATOM 707 C CA . ALA A 1 96 ? -8.542 -5.767 1.899 1.00 97.19 96 ALA A CA 1
ATOM 708 C C . ALA A 1 96 ? -8.024 -5.876 3.342 1.00 97.19 96 ALA A C 1
ATOM 710 O O . ALA A 1 96 ? -8.735 -6.404 4.198 1.00 97.19 96 ALA A O 1
ATOM 711 N N . ALA A 1 97 ? -6.851 -5.304 3.637 1.00 97.56 97 ALA A N 1
ATOM 712 C CA . ALA A 1 97 ? -6.318 -5.235 4.998 1.00 97.56 97 ALA A CA 1
ATOM 713 C C . ALA A 1 97 ? -7.248 -4.447 5.940 1.00 97.56 97 ALA A C 1
ATOM 715 O O . ALA A 1 97 ? -7.604 -4.939 7.009 1.00 97.56 97 ALA A O 1
ATOM 716 N N . ASN A 1 98 ? -7.748 -3.289 5.499 1.00 97.75 98 ASN A N 1
ATOM 717 C CA . ASN A 1 98 ? -8.690 -2.456 6.258 1.00 97.75 98 ASN A CA 1
ATOM 718 C C . ASN A 1 98 ? -10.038 -3.143 6.544 1.00 97.75 98 ASN A C 1
ATOM 720 O O . ASN A 1 98 ? -10.720 -2.785 7.502 1.00 97.75 98 ASN A O 1
ATOM 724 N N . LYS A 1 99 ? -10.462 -4.089 5.696 1.00 97.62 99 LYS A N 1
ATOM 725 C CA . LYS A 1 99 ? -11.697 -4.873 5.882 1.00 97.62 99 LYS A CA 1
ATOM 726 C C . LYS A 1 99 ? -11.482 -6.131 6.725 1.00 97.62 99 LYS A C 1
ATOM 728 O O . LYS A 1 99 ? -12.455 -6.773 7.119 1.00 97.62 99 LYS A O 1
ATOM 733 N N . ASN A 1 100 ? -10.235 -6.501 7.005 1.00 97.25 100 ASN A N 1
ATOM 734 C CA . ASN A 1 100 ? -9.919 -7.672 7.804 1.00 97.25 100 ASN A CA 1
ATOM 735 C C . ASN A 1 100 ? -10.009 -7.340 9.301 1.00 97.25 100 ASN A C 1
ATOM 737 O O . ASN A 1 100 ? -9.037 -6.903 9.915 1.00 97.25 100 ASN A O 1
ATOM 741 N N . GLY A 1 101 ? -11.167 -7.620 9.904 1.00 96.12 101 GLY A N 1
ATOM 742 C CA . GLY A 1 101 ? -11.432 -7.352 11.323 1.00 96.12 101 GLY A CA 1
ATOM 743 C C . GLY A 1 101 ? -10.501 -8.061 12.318 1.00 96.12 101 GLY A C 1
ATOM 744 O O . GLY A 1 101 ? -10.486 -7.687 13.486 1.00 96.12 101 GLY A O 1
ATOM 745 N N . LYS A 1 102 ? -9.698 -9.050 11.886 1.00 96.12 102 LYS A N 1
ATOM 746 C CA . LYS A 1 102 ? -8.687 -9.691 12.747 1.00 96.12 102 LYS A CA 1
ATOM 747 C C . LYS A 1 102 ? -7.454 -8.816 12.975 1.00 96.12 102 LYS A C 1
ATOM 749 O O . LYS A 1 102 ? -6.822 -8.943 14.016 1.00 96.12 102 LYS A O 1
ATOM 754 N N . VAL A 1 103 ? -7.098 -7.976 12.001 1.00 95.62 103 VAL A N 1
ATOM 755 C CA . VAL A 1 103 ? -5.914 -7.094 12.064 1.00 95.62 103 VAL A CA 1
ATOM 756 C C . VAL A 1 103 ? -6.292 -5.614 12.126 1.00 95.62 103 VAL A C 1
ATOM 758 O O . VAL A 1 103 ? -5.534 -4.816 12.660 1.00 95.62 103 VAL A O 1
ATOM 761 N N . CYS A 1 104 ? -7.479 -5.254 11.634 1.00 96.69 104 CYS A N 1
ATOM 762 C CA . CYS A 1 104 ? -8.009 -3.896 11.614 1.00 96.69 104 CYS A CA 1
ATOM 763 C C . CYS A 1 104 ? -9.381 -3.848 12.326 1.00 96.69 104 CYS A C 1
ATOM 765 O O . CYS A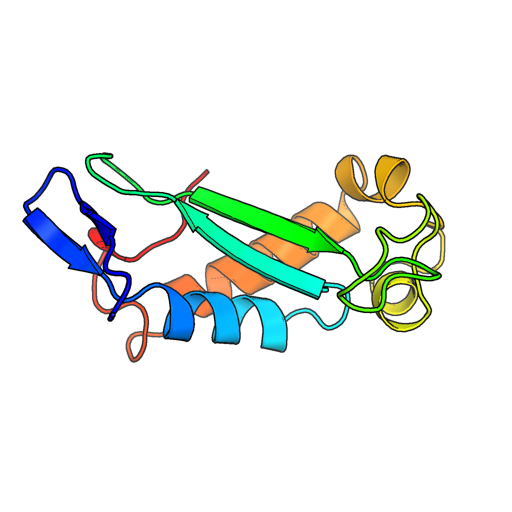 1 104 ? -10.423 -3.843 11.665 1.00 96.69 104 CYS A O 1
ATOM 767 N N . PRO A 1 105 ? -9.412 -3.847 13.673 1.00 95.50 105 PRO A N 1
ATOM 768 C CA . PRO A 1 105 ? -10.645 -3.966 14.457 1.00 95.50 105 PRO A CA 1
ATOM 769 C C . PRO A 1 105 ? -11.556 -2.733 14.391 1.00 95.50 105 PRO A C 1
ATOM 771 O O . PRO A 1 105 ? -12.765 -2.855 14.575 1.00 95.50 105 PRO A O 1
ATOM 774 N N . ASN A 1 106 ? -11.007 -1.538 14.155 1.00 94.81 106 ASN A N 1
ATOM 775 C CA . ASN A 1 106 ? -11.786 -0.301 14.102 1.00 94.81 106 ASN A CA 1
ATOM 776 C C . ASN A 1 106 ? -11.162 0.728 13.138 1.00 94.81 106 ASN A C 1
ATOM 778 O O . ASN A 1 106 ? -10.177 0.452 12.455 1.00 94.81 106 ASN A O 1
ATOM 782 N N . ASN A 1 107 ? -11.757 1.923 13.057 1.00 95.19 107 ASN A N 1
ATOM 783 C CA . ASN A 1 107 ? -11.339 2.953 12.105 1.00 95.19 107 ASN A CA 1
ATOM 784 C C . ASN A 1 107 ? -9.926 3.506 12.351 1.00 95.19 107 ASN A C 1
ATOM 786 O O . ASN A 1 107 ? -9.262 3.874 11.384 1.00 95.19 107 ASN A O 1
ATOM 790 N N . ALA A 1 108 ? -9.466 3.530 13.604 1.00 95.50 108 ALA A N 1
ATOM 791 C CA . ALA A 1 108 ? -8.144 4.030 13.969 1.00 95.50 108 ALA A CA 1
ATOM 792 C C . ALA A 1 108 ? -7.011 3.142 13.436 1.00 95.50 108 ALA A C 1
ATOM 794 O O . ALA A 1 108 ? -5.904 3.625 13.265 1.00 95.50 108 ALA A O 1
ATOM 795 N N . PHE A 1 109 ? -7.280 1.870 13.120 1.00 97.12 109 PHE A N 1
ATOM 796 C CA . PHE A 1 109 ? -6.289 0.925 12.585 1.00 97.12 109 PHE A CA 1
ATOM 797 C C . PHE A 1 109 ? -6.170 0.999 11.061 1.00 97.12 109 PHE A C 1
ATOM 799 O O . PHE A 1 109 ? -5.228 0.460 10.485 1.00 97.12 109 PHE A O 1
ATOM 806 N N . LYS A 1 110 ? -7.122 1.653 10.386 1.00 97.94 110 LYS A N 1
ATOM 807 C CA . LYS A 1 110 ? -7.128 1.700 8.925 1.00 97.94 110 LYS A CA 1
ATOM 808 C C . LYS A 1 110 ? -5.959 2.525 8.407 1.00 97.94 110 LYS A C 1
ATOM 810 O O . LYS A 1 110 ? -5.649 3.590 8.947 1.00 97.94 110 LYS A O 1
ATOM 815 N N . ILE A 1 111 ? -5.395 2.066 7.297 1.00 97.69 111 ILE A N 1
ATOM 816 C CA . ILE A 1 111 ? -4.557 2.885 6.425 1.00 97.69 11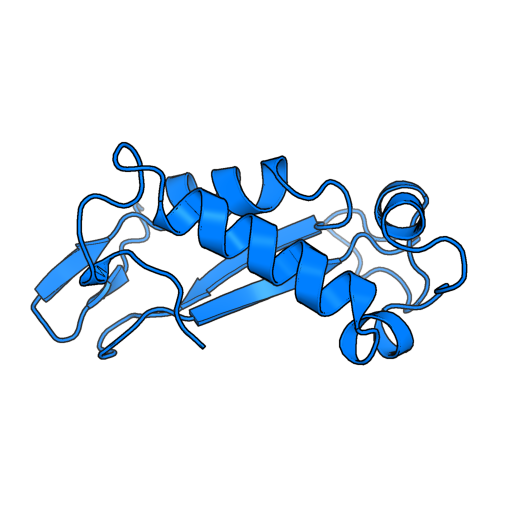1 ILE A CA 1
ATOM 817 C C . ILE A 1 111 ? -5.488 3.752 5.573 1.00 97.69 111 ILE A C 1
ATOM 819 O O . ILE A 1 111 ? -6.407 3.244 4.924 1.00 97.69 111 ILE A O 1
ATOM 823 N N . GLN A 1 112 ? -5.263 5.057 5.593 1.00 93.81 112 GLN A N 1
ATOM 824 C CA . GLN A 1 112 ? -6.025 6.076 4.881 1.00 93.81 112 GLN A CA 1
ATOM 825 C C . GLN A 1 112 ? -5.062 6.915 4.030 1.00 93.81 112 GLN A C 1
ATOM 827 O O . GLN A 1 112 ? -3.853 6.909 4.263 1.00 93.81 112 GLN A O 1
ATOM 832 N N . LYS A 1 113 ? -5.600 7.560 2.993 1.00 71.25 113 LYS A N 1
ATOM 833 C CA . LYS A 1 113 ? -4.841 8.427 2.086 1.00 71.25 113 LYS A CA 1
ATOM 834 C C . LYS A 1 113 ? -4.676 9.817 2.687 1.00 71.25 113 LYS A C 1
ATOM 836 O O . LYS A 1 113 ? -5.688 10.323 3.217 1.00 71.25 113 LYS A O 1
#

Foldseek 3Di:
DQDWAQALVRDTARQVVLFVQLCVQQQQWPGWDWDGHSHPAIAIDTDGAADPDDPVDDHDQFGDPSNCVQPVVDTGPVVLVVDPSSVVSSVVSQVVSCPPCVRNVDRRRHHDD

Organism: NCBI:txid1333877

pLDDT: mean 94.14, std 6.84, range [46.47, 97.94]

Radius of gyration: 14.71 Å; chains: 1; bounding box: 34×22×42 Å

=== Feature glossary ===
Feature key, reading from the visual/contextual features back to the raw sequence:

Rendered structure images. Structure images are PyMOL renders from six orthogonal camera directions. Cartoon representation draws helices as coils and strands as arrows; sticks shows the backbone as bonds; surface shows the solvent-excluded envelope. Rainbow coloring maps sequence position to hue (blue→red, N→C); chain coloring assigns a distinct color per polypeptide.

Contact-map, Ramachandran, and PAE plots. Three diagnostic plots accompany the record. The Cα contact map visualizes the tertiary structure as a 2D adjacency matrix (8 Å cutoff, sequence-local contacts suppressed). The Ramachandran plot shows the distribution of backbone (φ, ψ) torsions, with points in the α and β basins reflecting secondary structure content. The PAE plot shows AlphaFold's inter-residue confidence as a color matrix.

InterPro / GO / CATH / organism. The annota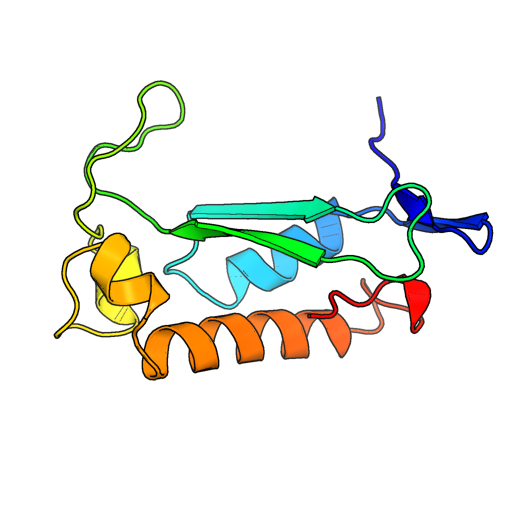tion block draws on four external resources. InterPro: which protein families and domains the sequence belongs to. GO: standardized terms for what the protein does, what process it participates in, and where in the cell it acts. CATH: which structural fold it has in the CATH hierarchy. Organism: the species of origin.

Nearest PDB structures. Structural nearest neighbors (via Foldseek easy-search vs the PDB). Reported per hit: target PDB id, E-value, and alignment TM-score. A TM-score above ~0.5 is the conventional threshold for 'same fold'.

Predicted aligned error. Predicted aligned error is AlphaFold's pairwise confidence. Unlike pLDDT (per-residue), PAE is per-residue-pair and captures whether two parts of the structure are correctly placed relative to each other. Units are ångströms of expected positional error.

Solvent-accessible surface area. SASA measures how much of the protein is reachable by solvent. It is computed by rolling a water-sized probe over the atomic surface and summing the exposed area (Å²). Per-residue SASA distinguishes core (buried, low SASA) from surface (exposed, high SASA) residues; total SASA is a whole-molecule size measure.

B-factor. Crystallographic B-factors measure how much each atom's electron density is smeared out, in Å². They rise in mobile loops and surface residues and fall in the buried interior. In AlphaFold models this column is repurposed to hold pLDDT instead.

pLDDT. For AlphaFold models, the B-factor field carries pLDDT — the model's own estimate of local accuracy on a 0–100 scale. Regions with pLDDT<50 should be treated as essentially unmodeled; they often correspond to intrinsically disordered segments.

Backbone torsions (φ/ψ). φ (phi) and ψ (psi) are the two rotatable backbone dihedrals per residue: φ is the C(i-1)–N–Cα–C torsion, ψ is the N–Cα–C–N(i+1) torsion, both in degrees on (−180°, 180°]. α-helical residues cluster near (−60°, −45°); β-strand residues near (−120°, +130°). A Ramachandran plot is simply a scatter of (φ, ψ) for every residue.

Radius of gyration, Cα contacts, bounding box. Radius of gyration (Rg) is the root-mean-square distance of Cα atoms from their centroid — a single number for overall size and compactness. A globular domain of N residues has Rg ≈ 2.2·N^0.38 Å; an extended or disordered chain has a much larger Rg. The Cα contact count is the number of residue pairs whose Cα atoms are within 8 Å and are more than four positions apart in sequence — a standard proxy for tertiary packing density. The bounding box is the smallest axis-aligned box enclosing all Cα atoms.

Secondary structure (3-state, P-SEA). Three-state secondary structure (P-SEA) collapses the eight DSSP classes into helix (a), strand (b), and coil (c). P-SEA assigns these from Cα geometry alone — distances and angles — without requiring backbone oxygens, so it works on any Cα trace.

Secondary structure (8-state, DSSP). Secondary structure is the local, repeating backbone conformation. DSSP classifies it into eight states by reading the hydrogen-bond network: three helix types (H, G, I), two β types (E, B), two non-regular types (T, S), and unstructured coil (-).

Foldseek 3Di. The Foldseek 3Di string encodes local tertiary geometry as a 20-letter alphabet — one character per residue — derived from the relative positions of nearby Cα atoms. Unlike the amino-acid sequence, 3Di is a direct function of the 3D structure, so two proteins with the same fold have similar 3Di strings even at low sequence identity.

mmCIF coordinates. Structure coordinates are given as an mmCIF _atom_site loop: one row per atom with element, residue name, chain id, sequence number, and x/y/z position in Å. Only the four main-chain atoms per residue are included here; side chains are omitted to keep the record compact.

Sequence. This is the polypeptide sequence — one letter per residue, N-terminus first. Length ranges from a few dozen residues for small domains to over a thousand for large multi-domain proteins.